Protein AF-A0A8J8FYR5-F1 (afdb_monomer_lite)

pLDDT: mean 81.02, std 18.12, range [36.72, 98.19]

Radius of gyration: 18.23 Å; chains: 1; bounding box: 45×45×52 Å

Sequence (157 aa):
MNSTEKTPVYTKPVLYLGAFLISLVGGILFLATEFGWWYEGYSWGYDFALYGEYTPWYGKIILVVLGLFYLFVAFVSLQKLYPFLKIDSELEENLEKGAFYATIAVVILTIMTAIIFGILASEGTDWGFGTTFYTGLLGGIITILLLIFARRLEAQS

Secondary structure (DSSP, 8-state):
--------TTHHHHHHHHHHHHHHHHHHHHHHHHHGGGSTT---S---SS-STT--THHHHHHHHHHHHHHHHHHHHHHHHS--S---HHHHHHHHHHHHHHHHHHHHHHHHHHHHHHHHHTT-SS----HHHHIIIIIHHHHHHHHHHHHHHHTT-

Structure (mmCIF, N/CA/C/O backbone):
data_AF-A0A8J8FYR5-F1
#
_entry.id   AF-A0A8J8FYR5-F1
#
loop_
_atom_site.group_PDB
_atom_site.id
_atom_site.type_symbol
_atom_site.label_atom_id
_atom_site.label_alt_id
_atom_site.label_comp_id
_atom_site.label_asym_id
_atom_site.label_entity_id
_atom_site.label_seq_id
_atom_site.pdbx_PDB_ins_code
_atom_site.Cartn_x
_atom_site.Cartn_y
_atom_site.Cartn_z
_atom_site.occupancy
_atom_site.B_iso_or_equiv
_atom_site.auth_seq_id
_atom_site.auth_comp_id
_atom_site.auth_asym_id
_atom_site.auth_atom_id
_atom_site.pdbx_PDB_model_num
ATOM 1 N N . MET A 1 1 ? -25.550 27.344 8.985 1.00 42.06 1 MET A N 1
ATOM 2 C CA . MET A 1 1 ? -26.038 26.003 8.601 1.00 42.06 1 MET A CA 1
ATOM 3 C C . MET A 1 1 ? -25.274 24.978 9.420 1.00 42.06 1 MET A C 1
ATOM 5 O O . MET A 1 1 ? -24.142 24.675 9.085 1.00 42.06 1 MET A O 1
ATOM 9 N N . ASN A 1 2 ? -25.856 24.514 10.528 1.00 44.78 2 ASN A N 1
ATOM 10 C CA . ASN A 1 2 ? -25.351 23.347 11.250 1.00 44.78 2 ASN A CA 1
ATOM 11 C C . ASN A 1 2 ? -25.945 22.110 10.575 1.00 44.78 2 ASN A C 1
ATOM 13 O O . ASN A 1 2 ? -27.004 21.640 10.981 1.00 44.78 2 ASN A O 1
ATOM 17 N N . SER A 1 3 ? -25.307 21.616 9.518 1.00 47.00 3 SER A N 1
ATOM 18 C CA . SER A 1 3 ? -25.543 20.242 9.081 1.00 47.00 3 SER A CA 1
ATOM 19 C C . SER A 1 3 ? -24.566 19.357 9.844 1.00 47.00 3 SER A C 1
ATOM 21 O O . SER A 1 3 ? -23.509 18.985 9.340 1.00 47.00 3 SER A O 1
ATOM 23 N N . THR A 1 4 ? -24.902 19.032 11.090 1.00 52.09 4 THR A N 1
ATOM 24 C CA . THR A 1 4 ? -24.384 17.827 11.742 1.00 52.09 4 THR A CA 1
ATOM 25 C C . THR A 1 4 ? -25.007 16.622 11.040 1.00 52.09 4 THR A C 1
ATOM 27 O O . THR A 1 4 ? -25.840 15.907 11.596 1.00 52.09 4 THR A O 1
ATOM 30 N N . GLU A 1 5 ? -24.645 16.423 9.772 1.00 60.34 5 GLU A N 1
ATOM 31 C CA . GLU A 1 5 ? -24.829 15.137 9.120 1.00 60.34 5 GLU A CA 1
ATOM 32 C C . GLU A 1 5 ? -23.980 14.153 9.916 1.00 60.34 5 GLU A C 1
ATOM 34 O O . GLU A 1 5 ? -22.751 14.187 9.890 1.00 60.34 5 GLU A O 1
ATOM 39 N N . LYS A 1 6 ? -24.651 13.342 10.736 1.00 70.38 6 LYS A N 1
ATOM 40 C CA . LYS A 1 6 ? -23.992 12.276 11.477 1.00 70.38 6 LYS A CA 1
ATOM 41 C C . LYS A 1 6 ? -23.408 11.324 10.446 1.00 70.38 6 LYS A C 1
ATOM 43 O O . LYS A 1 6 ? -24.164 10.677 9.722 1.00 70.38 6 LYS A O 1
ATOM 48 N N . THR A 1 7 ? -22.082 11.247 10.387 1.00 76.88 7 THR A N 1
ATOM 49 C CA . THR A 1 7 ? -21.389 10.296 9.524 1.00 76.88 7 THR A CA 1
ATOM 50 C C . THR A 1 7 ? -21.950 8.895 9.780 1.00 76.88 7 THR A C 1
ATOM 52 O O . THR A 1 7 ? -21.988 8.463 10.937 1.00 76.88 7 THR A O 1
ATOM 55 N N . PRO A 1 8 ? -22.421 8.175 8.747 1.00 81.50 8 PRO A N 1
ATOM 56 C CA . PRO A 1 8 ? -22.992 6.852 8.941 1.00 81.50 8 PRO A CA 1
ATOM 57 C C . PRO A 1 8 ? -21.988 5.892 9.585 1.00 81.50 8 PRO A C 1
ATOM 59 O O . PRO A 1 8 ? -20.807 5.901 9.231 1.00 81.50 8 PRO A O 1
ATOM 62 N N . VAL A 1 9 ? -22.466 5.012 10.472 1.00 81.69 9 VAL A N 1
ATOM 63 C CA . VAL A 1 9 ? -21.637 4.049 11.233 1.00 81.69 9 VAL A CA 1
ATOM 64 C C . VAL A 1 9 ? -20.786 3.154 10.318 1.00 81.69 9 VAL A C 1
ATOM 66 O O . VAL A 1 9 ? -19.678 2.764 10.675 1.00 81.69 9 VAL A O 1
ATOM 69 N N . TYR A 1 10 ? -21.266 2.867 9.106 1.00 85.31 10 TYR A N 1
ATOM 70 C CA . TYR A 1 10 ? -20.574 2.026 8.127 1.00 85.31 10 TYR A CA 1
ATOM 71 C C . TYR A 1 10 ? -19.467 2.746 7.339 1.00 85.31 10 TYR A C 1
ATOM 73 O O . TYR A 1 10 ? -18.700 2.085 6.643 1.00 85.31 10 TYR A O 1
ATOM 81 N N . THR A 1 11 ? -19.342 4.073 7.440 1.00 88.75 11 THR A N 1
ATOM 82 C CA . THR A 1 11 ? -18.391 4.851 6.623 1.00 88.75 11 THR A CA 1
ATOM 83 C C . THR A 1 11 ? -16.947 4.435 6.891 1.00 88.75 11 THR A C 1
ATOM 85 O O . THR A 1 11 ? -16.192 4.181 5.957 1.00 88.75 11 THR A O 1
ATOM 88 N N . LYS A 1 12 ? -16.572 4.290 8.168 1.00 88.31 12 LYS A N 1
ATOM 89 C CA . LYS A 1 12 ? -15.230 3.849 8.570 1.00 88.31 12 LYS A CA 1
ATOM 90 C C . LYS A 1 12 ? -14.911 2.436 8.039 1.00 88.31 12 LYS A C 1
ATOM 92 O O . LYS A 1 12 ? -13.895 2.296 7.358 1.00 88.31 12 LYS A O 1
ATOM 97 N N . PRO A 1 13 ? -15.760 1.410 8.261 1.00 91.31 13 PRO A N 1
ATOM 98 C CA . PRO A 1 13 ? -15.578 0.096 7.645 1.00 91.31 13 PRO A CA 1
ATOM 99 C C . PRO A 1 13 ? -15.429 0.135 6.119 1.00 91.31 13 PRO A C 1
ATOM 101 O O . PRO A 1 13 ? -14.562 -0.531 5.570 1.00 91.31 13 PRO A O 1
ATOM 104 N N . V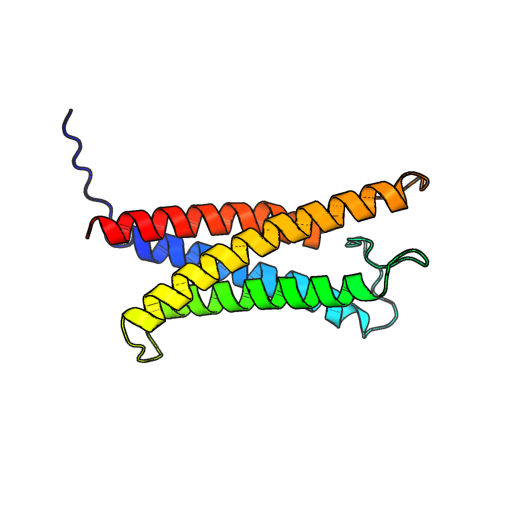AL A 1 14 ? -16.216 0.942 5.406 1.00 95.00 14 VAL A N 1
ATOM 105 C CA . VAL A 1 14 ? -16.113 1.017 3.937 1.00 95.00 14 VAL A CA 1
ATOM 106 C C . VAL A 1 14 ? -14.748 1.549 3.484 1.00 95.00 14 VAL A C 1
ATOM 108 O O . VAL A 1 14 ? -14.186 1.039 2.516 1.00 95.00 14 VAL A O 1
ATOM 111 N N . LEU A 1 15 ? -14.178 2.524 4.198 1.00 96.12 15 LEU A N 1
ATOM 112 C CA . LEU A 1 15 ? -12.861 3.079 3.870 1.00 96.12 15 LEU A CA 1
ATOM 113 C C . LEU A 1 15 ? -11.738 2.050 4.060 1.00 96.12 15 LEU A C 1
ATOM 115 O O . LEU A 1 15 ? -10.912 1.883 3.161 1.00 96.12 15 LEU A O 1
ATOM 119 N N . TYR A 1 16 ? -11.735 1.317 5.179 1.00 96.06 16 TYR A N 1
ATOM 120 C CA . TYR A 1 16 ? -10.761 0.240 5.392 1.00 96.06 16 TYR A CA 1
ATOM 121 C C . TYR A 1 16 ? -10.973 -0.933 4.432 1.00 96.06 16 TYR A C 1
ATOM 123 O O . TYR A 1 16 ? -9.995 -1.531 3.995 1.00 96.06 16 TYR A O 1
ATOM 131 N N . LEU A 1 17 ? -12.215 -1.241 4.045 1.00 97.31 17 LEU A N 1
ATOM 132 C CA . LEU A 1 17 ? -12.493 -2.259 3.029 1.00 97.31 17 LEU A CA 1
ATOM 133 C C . LEU A 1 17 ? -11.923 -1.852 1.669 1.00 97.31 17 LEU A C 1
ATOM 135 O O . LEU A 1 17 ? -11.291 -2.668 1.004 1.00 97.31 17 LEU A O 1
ATOM 139 N N . GLY A 1 18 ? -12.088 -0.589 1.272 1.00 96.75 18 GLY A N 1
ATOM 140 C CA . GLY A 1 18 ? -11.472 -0.066 0.055 1.00 96.75 18 GLY A CA 1
ATOM 141 C C . GLY A 1 18 ? -9.945 -0.143 0.107 1.00 96.75 18 GLY A C 1
ATOM 142 O O . GLY A 1 18 ? -9.328 -0.652 -0.829 1.00 96.75 18 GLY A O 1
ATOM 143 N N . ALA A 1 19 ? -9.340 0.295 1.217 1.00 97.38 19 ALA A N 1
ATOM 144 C CA . ALA A 1 19 ? -7.891 0.239 1.406 1.00 97.38 19 ALA A CA 1
ATOM 145 C C . ALA A 1 19 ? -7.379 -1.210 1.371 1.00 97.38 19 ALA A C 1
ATOM 147 O O . ALA A 1 19 ? -6.371 -1.487 0.720 1.00 97.38 19 ALA A O 1
ATO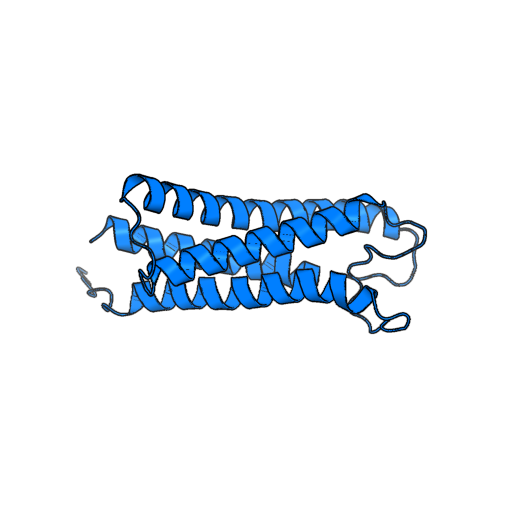M 148 N N . PHE A 1 20 ? -8.111 -2.141 1.992 1.00 98.12 20 PHE A N 1
ATOM 149 C CA . PHE A 1 20 ? -7.834 -3.573 1.944 1.00 98.12 20 PHE A CA 1
ATOM 150 C C . PHE A 1 20 ? -7.865 -4.110 0.513 1.00 98.12 20 PHE A C 1
ATOM 152 O O . PHE A 1 20 ? -6.888 -4.711 0.078 1.00 98.12 20 PHE A O 1
ATOM 159 N N . LEU A 1 21 ? -8.952 -3.881 -0.229 1.00 98.00 21 LEU A N 1
ATOM 160 C CA . LEU A 1 21 ? -9.127 -4.441 -1.571 1.00 98.00 21 LEU A CA 1
ATOM 161 C C . LEU A 1 21 ? -8.085 -3.905 -2.555 1.00 98.00 21 LEU A C 1
ATOM 163 O O . LEU A 1 21 ? -7.461 -4.691 -3.266 1.00 98.00 21 LEU A O 1
ATOM 167 N N . ILE A 1 22 ? -7.859 -2.588 -2.570 1.00 97.06 22 ILE A N 1
ATOM 168 C CA . ILE A 1 22 ? -6.857 -1.969 -3.450 1.00 97.06 22 ILE A CA 1
ATOM 169 C C . ILE A 1 22 ? -5.466 -2.483 -3.100 1.00 97.06 22 ILE A C 1
ATOM 171 O O . ILE A 1 22 ? -4.701 -2.826 -3.998 1.00 97.06 22 ILE A O 1
ATOM 175 N N . SER A 1 23 ? -5.146 -2.578 -1.810 1.00 97.50 23 SER A N 1
ATOM 176 C CA . SER A 1 23 ? -3.822 -3.023 -1.382 1.00 97.50 23 SER A CA 1
ATOM 177 C C . SER A 1 23 ? -3.603 -4.512 -1.612 1.00 97.50 23 SER A C 1
ATOM 179 O O . SER A 1 23 ? -2.517 -4.915 -2.005 1.00 97.50 23 SER A O 1
ATOM 181 N N . LEU A 1 24 ? -4.631 -5.341 -1.447 1.00 97.44 24 LEU A N 1
ATOM 182 C CA . LEU A 1 24 ? -4.550 -6.767 -1.741 1.00 97.44 24 LEU A CA 1
ATOM 183 C C . LEU A 1 24 ? -4.337 -7.002 -3.238 1.00 97.44 24 LEU A C 1
ATOM 185 O O . LEU A 1 24 ? -3.409 -7.712 -3.621 1.00 97.44 24 LEU A O 1
ATOM 189 N N . VAL A 1 25 ? -5.160 -6.371 -4.082 1.00 94.75 25 VAL A N 1
ATOM 190 C CA . VAL A 1 25 ? -5.006 -6.442 -5.541 1.00 94.75 25 VAL A CA 1
ATOM 191 C C . VAL A 1 25 ? -3.648 -5.883 -5.947 1.00 94.75 25 VAL A C 1
ATOM 193 O O . VAL A 1 25 ? -2.961 -6.497 -6.754 1.00 94.75 25 VAL A O 1
ATOM 196 N N . GLY A 1 26 ? -3.219 -4.771 -5.351 1.00 92.19 26 GLY A N 1
ATOM 197 C CA . GLY A 1 26 ? -1.917 -4.183 -5.622 1.00 92.19 26 GLY A CA 1
ATOM 198 C C . GLY A 1 26 ? -0.767 -5.123 -5.281 1.00 92.19 26 GLY A C 1
ATOM 199 O O . GLY A 1 26 ? 0.078 -5.384 -6.131 1.00 92.19 26 GLY A O 1
ATOM 200 N N . GLY A 1 27 ? -0.778 -5.706 -4.084 1.00 92.25 27 GLY A N 1
ATOM 201 C CA . GLY A 1 27 ? 0.227 -6.673 -3.645 1.00 92.25 27 GLY A CA 1
ATOM 202 C C . GLY A 1 27 ? 0.282 -7.898 -4.552 1.00 92.25 27 GLY A C 1
ATOM 203 O O . GLY A 1 27 ? 1.366 -8.306 -4.966 1.00 92.25 27 GLY A O 1
ATOM 204 N N . ILE A 1 28 ? -0.882 -8.432 -4.935 1.00 90.75 28 ILE A N 1
ATOM 205 C CA . ILE A 1 28 ? -0.974 -9.538 -5.892 1.00 90.75 28 ILE A CA 1
ATOM 206 C C . ILE A 1 28 ? -0.426 -9.124 -7.255 1.00 90.75 28 ILE A C 1
ATOM 208 O O . ILE A 1 28 ? 0.334 -9.889 -7.825 1.00 90.75 28 ILE A O 1
ATOM 212 N N . LEU A 1 29 ? -0.757 -7.945 -7.783 1.00 87.19 29 LEU A N 1
ATOM 213 C CA . LEU A 1 29 ? -0.257 -7.499 -9.086 1.00 87.19 29 LEU A CA 1
ATOM 214 C C . LEU A 1 29 ? 1.266 -7.332 -9.079 1.00 87.19 29 LEU A C 1
ATOM 216 O O . LEU A 1 29 ? 1.921 -7.809 -10.001 1.00 87.19 29 LEU A O 1
ATOM 220 N N . PHE A 1 30 ? 1.841 -6.730 -8.035 1.00 84.69 30 PHE A N 1
ATOM 221 C CA . PHE A 1 30 ? 3.297 -6.605 -7.899 1.00 84.69 30 PHE A CA 1
ATOM 222 C C . PHE A 1 30 ? 3.982 -7.974 -7.807 1.00 84.69 30 PHE A C 1
ATOM 224 O O . PHE A 1 30 ? 4.950 -8.216 -8.520 1.00 84.69 30 PHE A O 1
ATOM 231 N N . LEU A 1 31 ? 3.457 -8.898 -6.997 1.00 83.44 31 LEU A N 1
ATOM 232 C CA . LEU A 1 31 ? 4.053 -10.227 -6.837 1.00 83.44 31 LEU A CA 1
ATOM 233 C C . LEU A 1 31 ? 3.791 -11.150 -8.031 1.00 83.44 31 LEU A C 1
ATOM 235 O O . LEU A 1 31 ? 4.677 -11.892 -8.427 1.00 83.44 31 LEU A O 1
ATOM 239 N N . ALA A 1 32 ? 2.608 -11.118 -8.640 1.00 78.38 32 ALA A N 1
ATOM 240 C CA . ALA A 1 32 ? 2.290 -11.910 -9.827 1.00 78.38 32 ALA A CA 1
ATOM 241 C C . ALA A 1 32 ? 3.105 -11.449 -11.036 1.00 78.38 32 ALA A C 1
ATOM 243 O O . ALA A 1 32 ? 3.495 -12.280 -11.850 1.00 78.38 32 ALA A O 1
ATOM 244 N N . THR A 1 33 ? 3.425 -10.156 -11.116 1.00 69.25 33 THR A N 1
ATOM 245 C CA . THR A 1 33 ? 4.389 -9.650 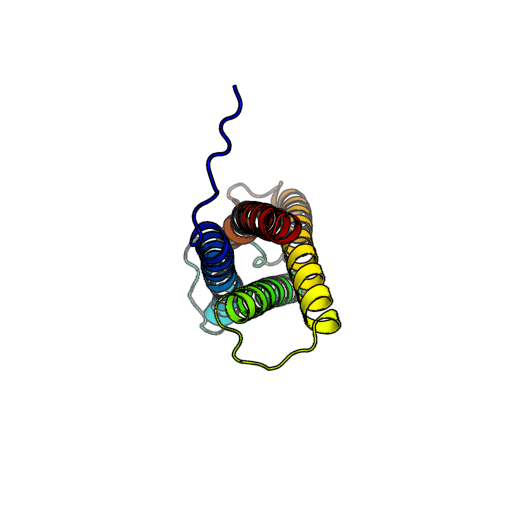-12.099 1.00 69.25 33 THR A CA 1
ATOM 246 C C . THR A 1 33 ? 5.806 -10.153 -11.809 1.00 69.25 33 THR A C 1
ATOM 248 O O . THR A 1 33 ? 6.587 -10.230 -12.733 1.00 69.25 33 THR A O 1
ATOM 251 N N . GLU A 1 34 ? 6.151 -10.579 -10.591 1.00 62.50 34 GLU A N 1
ATOM 252 C CA . GLU A 1 34 ? 7.450 -11.216 -10.294 1.00 62.50 34 GLU A CA 1
ATOM 253 C C . GLU A 1 34 ? 7.426 -12.749 -10.447 1.00 62.50 34 GLU A C 1
ATOM 255 O O . GLU A 1 34 ? 8.407 -13.353 -10.872 1.00 62.50 34 GLU A O 1
ATOM 260 N N . PHE A 1 35 ? 6.313 -13.412 -10.119 1.00 58.78 35 PHE A N 1
ATOM 261 C CA . PHE A 1 35 ? 6.191 -14.877 -10.174 1.00 58.78 35 PHE A CA 1
ATOM 262 C C . PHE A 1 35 ? 5.716 -15.403 -11.532 1.00 58.78 35 PHE A C 1
ATOM 264 O O . PHE A 1 35 ? 6.093 -16.508 -11.919 1.00 58.78 35 PHE A O 1
ATOM 271 N N . GLY A 1 36 ? 4.944 -14.620 -12.292 1.00 53.47 36 GLY A N 1
ATOM 272 C CA . GLY A 1 36 ? 4.589 -14.927 -13.683 1.00 53.47 36 GLY A CA 1
ATOM 273 C C . GLY A 1 36 ? 5.816 -15.037 -14.596 1.00 53.47 36 GLY A C 1
ATOM 274 O O . GLY A 1 36 ? 5.751 -15.673 -15.641 1.00 53.47 36 GLY A O 1
ATOM 275 N N . TRP A 1 37 ? 6.950 -14.498 -14.142 1.00 46.84 37 TRP A N 1
ATOM 276 C CA . TRP A 1 37 ? 8.263 -14.562 -14.777 1.00 46.84 37 TRP A CA 1
ATOM 277 C C . TRP A 1 37 ? 9.043 -15.861 -14.545 1.00 46.84 37 TRP A C 1
ATOM 279 O O . TRP A 1 37 ? 10.009 -16.110 -15.261 1.00 46.84 37 TRP A O 1
ATOM 289 N N . TRP A 1 38 ? 8.667 -16.707 -13.575 1.00 45.91 38 TRP A N 1
ATOM 290 C CA . TRP A 1 38 ? 9.262 -18.052 -13.439 1.00 45.91 38 TRP A CA 1
ATOM 291 C C . TRP A 1 38 ? 8.756 -19.026 -14.514 1.00 45.91 38 TRP A C 1
ATOM 293 O O . TRP A 1 38 ? 9.298 -20.120 -14.659 1.00 45.91 38 TRP A O 1
ATOM 303 N N . TYR A 1 39 ? 7.739 -18.624 -15.280 1.00 43.34 39 TYR A N 1
ATOM 304 C CA . TYR A 1 39 ? 7.322 -19.291 -16.504 1.00 43.34 39 TYR A CA 1
ATOM 305 C C . TYR A 1 39 ? 7.963 -18.582 -17.702 1.00 43.34 39 TYR A C 1
ATOM 307 O O . TYR A 1 39 ? 7.535 -17.502 -18.110 1.00 43.34 39 TYR A O 1
ATOM 315 N N . GLU A 1 40 ? 9.003 -19.194 -18.270 1.00 45.25 40 GLU A N 1
ATOM 316 C CA . GLU A 1 40 ? 9.615 -18.737 -19.520 1.00 45.25 40 GLU A CA 1
ATOM 317 C C . GLU A 1 40 ? 8.537 -18.628 -20.618 1.00 45.25 40 GLU A C 1
ATOM 319 O O . GLU A 1 40 ? 7.941 -19.628 -21.015 1.00 45.25 40 GLU A O 1
ATOM 324 N N . GLY A 1 41 ? 8.252 -17.407 -21.089 1.00 45.22 41 GLY A N 1
ATOM 325 C CA . GLY A 1 41 ? 7.363 -17.163 -22.236 1.00 45.22 41 GLY A CA 1
ATOM 326 C C . GLY A 1 41 ? 6.167 -16.231 -22.009 1.00 45.22 41 GLY A C 1
ATOM 327 O O . GLY A 1 41 ? 5.447 -15.948 -22.966 1.00 45.22 41 GLY A O 1
ATOM 328 N N . TYR A 1 42 ? 5.936 -15.714 -20.797 1.00 43.25 42 TYR A N 1
ATOM 329 C CA . TYR A 1 42 ? 4.820 -14.791 -20.540 1.00 43.25 42 TYR A CA 1
ATOM 330 C C . TYR A 1 42 ? 5.207 -13.317 -20.788 1.00 43.25 42 TYR A C 1
ATOM 332 O O . TYR A 1 42 ? 5.345 -12.530 -19.859 1.00 43.25 42 TYR A O 1
ATOM 340 N N . SER A 1 43 ? 5.382 -12.928 -22.056 1.00 42.97 43 SER A N 1
ATOM 341 C CA . SER A 1 43 ? 5.723 -11.551 -22.477 1.00 42.97 43 SER A CA 1
ATOM 342 C C . SER A 1 43 ? 4.508 -10.757 -22.987 1.00 42.97 43 SER A C 1
ATOM 344 O O . SER A 1 43 ? 4.547 -10.133 -24.050 1.00 42.97 43 SER A O 1
ATOM 346 N N . TRP A 1 44 ? 3.375 -10.818 -22.286 1.00 37.25 44 TRP A N 1
ATOM 347 C CA . TRP A 1 44 ? 2.220 -9.991 -22.645 1.00 37.25 44 TRP A CA 1
ATOM 348 C C . TRP A 1 44 ? 2.370 -8.620 -22.004 1.00 37.25 44 TRP A C 1
ATOM 350 O O . TRP A 1 44 ? 2.119 -8.529 -20.815 1.00 37.25 44 TRP A O 1
ATOM 360 N N . GLY A 1 45 ? 2.762 -7.597 -22.777 1.00 36.72 45 GLY A N 1
ATOM 361 C CA . GLY A 1 45 ? 2.316 -6.185 -22.721 1.00 36.72 45 GLY A CA 1
ATOM 362 C C . GLY A 1 45 ? 2.165 -5.451 -21.376 1.00 36.72 45 GLY A C 1
ATOM 363 O O . GLY A 1 45 ? 1.609 -4.356 -21.347 1.00 36.72 45 GLY A O 1
ATOM 364 N N . TYR A 1 46 ? 2.631 -6.025 -20.273 1.00 39.91 46 TYR A N 1
ATOM 365 C CA . TYR A 1 46 ? 2.531 -5.526 -18.905 1.00 39.91 46 TYR A CA 1
ATOM 366 C C . TYR A 1 46 ? 3.891 -5.037 -18.402 1.00 39.91 46 TYR A C 1
ATOM 368 O O . TYR A 1 46 ? 4.093 -4.905 -17.195 1.00 39.91 46 TYR A O 1
ATOM 376 N N . ASP A 1 47 ? 4.803 -4.745 -19.333 1.00 45.75 47 ASP A N 1
ATOM 377 C CA . ASP A 1 47 ? 6.157 -4.289 -19.062 1.00 45.75 47 ASP A CA 1
ATOM 378 C C . ASP A 1 47 ? 6.123 -2.889 -18.453 1.00 45.75 47 ASP A C 1
ATOM 380 O O . ASP A 1 47 ? 6.255 -1.847 -19.088 1.00 45.75 47 ASP A O 1
ATOM 384 N N . PHE A 1 48 ? 6.005 -2.869 -17.135 1.00 44.56 48 PHE A N 1
ATOM 385 C CA . PHE A 1 48 ? 6.946 -2.079 -16.376 1.00 44.56 48 PHE A CA 1
ATOM 386 C C . PHE A 1 48 ? 8.307 -2.662 -16.736 1.00 44.56 48 PHE A C 1
ATOM 388 O O . PHE A 1 48 ? 8.601 -3.783 -16.325 1.00 44.56 48 PHE A O 1
ATOM 395 N N . ALA A 1 49 ? 9.082 -1.985 -17.583 1.00 44.81 49 ALA A N 1
ATOM 396 C CA . ALA A 1 49 ? 10.371 -2.496 -18.038 1.00 44.81 49 ALA A CA 1
ATOM 397 C C . ALA A 1 49 ? 11.412 -2.394 -16.909 1.00 44.81 49 ALA A C 1
ATOM 399 O O . ALA A 1 49 ? 12.377 -1.634 -16.915 1.00 44.81 49 ALA A O 1
ATOM 400 N N . LEU A 1 50 ? 11.183 -3.238 -15.907 1.00 45.94 50 LEU A N 1
ATOM 401 C CA . LEU A 1 50 ? 12.210 -3.894 -15.135 1.00 45.94 50 LEU A CA 1
ATOM 402 C C . LEU A 1 50 ? 12.619 -5.230 -15.787 1.00 45.94 50 LEU A C 1
ATOM 404 O O . LEU A 1 50 ? 13.198 -6.107 -15.141 1.00 45.94 50 LEU A O 1
ATOM 408 N N . TYR A 1 51 ? 12.353 -5.360 -17.085 1.00 44.31 51 TYR A N 1
ATOM 409 C CA . TYR A 1 51 ? 13.024 -6.324 -17.922 1.00 44.31 51 TYR A CA 1
ATOM 410 C C . TYR A 1 51 ? 13.389 -5.744 -19.282 1.00 44.31 51 TYR A C 1
ATOM 412 O O . TYR A 1 51 ? 12.603 -5.085 -19.955 1.00 44.31 51 TYR A O 1
ATOM 420 N N . GLY A 1 52 ? 14.634 -6.015 -19.631 1.00 45.66 52 GLY A N 1
ATOM 421 C CA . GLY A 1 52 ? 15.391 -5.547 -20.774 1.00 45.66 52 GLY A CA 1
ATOM 422 C C . GLY A 1 52 ? 16.859 -5.764 -20.413 1.00 45.66 52 GLY A C 1
ATOM 423 O O . GLY A 1 52 ? 17.199 -5.811 -19.228 1.00 45.66 52 GLY A O 1
ATOM 424 N N . GLU A 1 53 ? 17.753 -5.886 -21.391 1.00 47.59 53 GLU A N 1
ATOM 425 C CA . GLU A 1 53 ? 19.206 -5.981 -21.135 1.00 47.59 53 GLU A CA 1
ATOM 426 C C . GLU A 1 53 ? 19.736 -4.810 -20.277 1.00 47.59 53 GLU A C 1
ATOM 428 O O . GLU A 1 53 ? 20.795 -4.891 -19.660 1.00 47.59 53 GLU A O 1
ATOM 433 N N . TYR A 1 54 ? 18.946 -3.737 -20.196 1.00 49.78 54 TYR A N 1
ATOM 434 C CA . TYR A 1 54 ? 19.213 -2.503 -19.476 1.00 49.78 54 TYR A CA 1
ATOM 435 C C . TYR A 1 54 ? 18.576 -2.428 -18.084 1.00 49.78 54 TYR A C 1
ATOM 437 O O . TYR A 1 54 ? 18.772 -1.425 -17.395 1.00 49.78 54 TYR A O 1
ATOM 445 N N . THR A 1 55 ? 17.821 -3.441 -17.635 1.00 53.41 55 THR A N 1
ATOM 446 C CA . THR A 1 55 ? 17.248 -3.393 -16.289 1.00 53.41 55 THR A CA 1
ATOM 447 C C . THR A 1 55 ? 18.282 -3.772 -15.229 1.00 53.41 55 THR A C 1
ATOM 449 O O . THR A 1 55 ? 18.793 -4.894 -15.222 1.00 53.41 55 THR A O 1
ATOM 452 N N . PRO A 1 56 ? 18.522 -2.901 -14.239 1.00 58.09 56 PRO A N 1
ATOM 453 C CA . PRO A 1 56 ? 19.366 -3.243 -13.110 1.00 58.09 56 PRO A CA 1
ATOM 454 C C . PRO A 1 56 ? 18.780 -4.379 -12.257 1.00 58.09 56 PRO A C 1
ATOM 456 O O . PRO A 1 56 ? 17.590 -4.393 -11.944 1.00 58.09 56 PRO A O 1
ATOM 459 N N . TRP A 1 57 ? 19.636 -5.287 -11.781 1.00 64.06 57 TRP A N 1
ATOM 460 C CA . TRP A 1 57 ? 19.261 -6.433 -10.933 1.00 64.06 57 TRP A CA 1
ATOM 461 C C . TRP A 1 57 ? 18.424 -6.060 -9.692 1.00 64.06 57 TRP A C 1
ATOM 463 O O . TRP A 1 57 ? 17.639 -6.872 -9.206 1.00 64.06 57 TRP A O 1
ATOM 473 N N . TYR A 1 58 ? 18.565 -4.828 -9.193 1.00 65.88 58 TYR A N 1
ATOM 474 C CA . TYR A 1 58 ? 17.829 -4.321 -8.035 1.00 65.88 58 TYR A CA 1
ATOM 475 C C . TYR A 1 58 ? 16.358 -3.986 -8.327 1.00 65.88 58 TYR A C 1
ATOM 477 O O . TYR A 1 58 ? 15.572 -3.872 -7.388 1.00 65.88 58 TYR A O 1
ATOM 485 N N . GLY A 1 59 ? 15.954 -3.863 -9.595 1.00 68.38 59 GLY A N 1
ATOM 486 C CA . GLY A 1 59 ? 14.567 -3.589 -9.977 1.00 68.38 59 GLY A CA 1
ATOM 487 C C . GLY A 1 59 ? 13.581 -4.640 -9.469 1.00 68.38 59 GLY A C 1
ATOM 488 O O . GLY A 1 59 ? 12.554 -4.306 -8.885 1.00 68.38 59 GLY A O 1
ATOM 489 N N . LYS A 1 60 ? 13.954 -5.916 -9.595 1.00 71.62 60 LYS A N 1
ATOM 490 C CA . LYS A 1 60 ? 13.158 -7.067 -9.134 1.00 71.62 60 LYS A CA 1
ATOM 491 C C . LYS A 1 60 ? 12.929 -7.035 -7.622 1.00 71.62 60 LYS A C 1
ATOM 493 O O . LYS A 1 60 ? 11.825 -7.224 -7.124 1.00 71.62 60 LYS A O 1
ATOM 498 N N . ILE A 1 61 ? 13.979 -6.695 -6.872 1.00 78.88 61 ILE A N 1
ATOM 499 C CA . ILE A 1 61 ? 13.905 -6.559 -5.411 1.00 78.88 61 ILE A CA 1
ATOM 500 C C . ILE A 1 61 ? 12.922 -5.448 -5.032 1.00 78.88 61 ILE A C 1
ATOM 502 O O . ILE A 1 61 ? 12.124 -5.628 -4.114 1.00 78.88 61 ILE A O 1
ATOM 506 N N . ILE A 1 62 ? 12.941 -4.323 -5.753 1.00 80.31 62 ILE A N 1
ATOM 507 C CA . ILE A 1 62 ? 12.013 -3.215 -5.511 1.00 80.31 62 ILE A CA 1
ATOM 508 C C . ILE A 1 62 ? 10.564 -3.669 -5.726 1.00 80.31 62 ILE A C 1
ATOM 510 O O . ILE A 1 62 ? 9.728 -3.387 -4.871 1.00 80.31 62 ILE A O 1
ATOM 514 N N . LEU A 1 63 ? 10.253 -4.411 -6.795 1.00 79.38 63 LEU A N 1
ATOM 515 C CA . LEU A 1 63 ? 8.889 -4.898 -7.047 1.00 79.38 63 LEU A CA 1
ATOM 516 C C . LEU A 1 63 ? 8.383 -5.839 -5.946 1.00 79.38 63 LEU A C 1
ATOM 518 O O . LEU A 1 63 ? 7.253 -5.675 -5.478 1.00 79.38 63 LEU A O 1
ATOM 522 N N . VAL A 1 64 ? 9.229 -6.750 -5.456 1.00 84.75 64 VAL A N 1
ATOM 523 C CA . VAL A 1 64 ? 8.888 -7.604 -4.305 1.00 84.75 64 VAL A CA 1
ATOM 524 C C . VAL A 1 64 ? 8.620 -6.761 -3.056 1.00 84.75 64 VAL A C 1
ATOM 526 O O . VAL A 1 64 ? 7.614 -6.970 -2.378 1.00 84.75 64 VAL A O 1
ATOM 529 N N . VAL A 1 65 ? 9.477 -5.778 -2.762 1.00 89.19 65 VAL A N 1
ATOM 530 C CA . VAL A 1 65 ? 9.304 -4.880 -1.607 1.00 89.19 65 VAL A CA 1
ATOM 531 C C . VAL A 1 65 ? 7.994 -4.091 -1.706 1.00 89.19 65 VAL A C 1
ATOM 533 O O . VAL A 1 65 ? 7.257 -4.010 -0.723 1.00 89.19 65 VAL A O 1
ATOM 536 N N . LEU A 1 66 ? 7.656 -3.569 -2.888 1.00 90.62 66 LEU A N 1
ATOM 537 C CA . LEU A 1 66 ? 6.391 -2.869 -3.137 1.00 90.62 66 LEU A CA 1
ATOM 538 C C . LEU A 1 66 ? 5.179 -3.785 -2.929 1.00 90.62 66 LEU A C 1
ATOM 540 O O . LEU A 1 66 ? 4.203 -3.383 -2.291 1.00 90.62 66 LEU A O 1
ATOM 544 N N . GLY A 1 67 ? 5.261 -5.030 -3.403 1.00 91.69 67 GLY A N 1
ATOM 545 C CA . GLY A 1 67 ? 4.238 -6.044 -3.163 1.00 91.69 67 GLY A CA 1
ATOM 546 C C . GLY A 1 67 ? 4.044 -6.334 -1.673 1.00 91.69 67 GLY A C 1
ATOM 547 O O . GLY A 1 67 ? 2.912 -6.352 -1.189 1.00 91.69 67 GLY A O 1
ATOM 548 N N . LEU A 1 68 ? 5.138 -6.481 -0.921 1.00 94.81 68 LEU A N 1
ATOM 549 C CA . LEU A 1 68 ? 5.095 -6.705 0.527 1.00 94.81 68 LEU A CA 1
ATOM 550 C C . LEU A 1 68 ? 4.515 -5.512 1.290 1.00 94.81 68 LEU A C 1
ATOM 552 O O . LEU A 1 68 ? 3.733 -5.717 2.218 1.00 94.81 68 LEU A O 1
ATOM 556 N N . PHE A 1 69 ? 4.836 -4.277 0.896 1.00 97.12 69 PHE A N 1
ATOM 557 C CA . PHE A 1 69 ? 4.217 -3.085 1.481 1.00 97.12 69 PHE A CA 1
ATOM 558 C C . PHE A 1 69 ? 2.707 -3.086 1.276 1.00 97.12 69 PHE A C 1
ATOM 560 O O . PHE A 1 69 ? 1.961 -2.859 2.225 1.00 97.12 69 PHE A O 1
ATOM 567 N N . TYR A 1 70 ? 2.243 -3.424 0.078 1.00 97.00 70 TYR A N 1
ATOM 568 C CA . TYR A 1 70 ? 0.817 -3.542 -0.188 1.00 97.00 70 TYR A CA 1
ATOM 569 C C . TYR A 1 70 ? 0.139 -4.657 0.615 1.00 97.00 70 TYR A C 1
ATOM 571 O O . TYR A 1 70 ? -0.923 -4.433 1.198 1.00 97.00 70 TYR A O 1
ATOM 579 N N . LEU A 1 71 ? 0.756 -5.836 0.718 1.00 97.44 71 LEU A N 1
ATOM 580 C CA . LEU A 1 71 ? 0.223 -6.918 1.551 1.00 97.44 71 LEU A CA 1
ATOM 581 C C . LEU A 1 71 ? 0.181 -6.540 3.035 1.00 97.44 71 LEU A C 1
ATOM 583 O O . LEU A 1 71 ? -0.780 -6.876 3.724 1.00 97.44 71 LEU A O 1
ATOM 587 N N . PHE A 1 72 ? 1.178 -5.802 3.520 1.00 98.19 72 PHE A N 1
ATOM 588 C CA . PHE A 1 72 ? 1.179 -5.267 4.875 1.00 98.19 72 PHE A CA 1
ATOM 589 C C . PHE A 1 72 ? 0.023 -4.280 5.097 1.00 98.19 72 PHE A C 1
ATOM 591 O O . PHE A 1 72 ? -0.701 -4.394 6.085 1.00 98.19 72 PHE A O 1
ATOM 598 N N . VAL A 1 73 ? -0.223 -3.363 4.157 1.00 98.06 73 VAL A N 1
ATOM 599 C CA . VAL A 1 73 ? -1.360 -2.428 4.239 1.00 98.06 73 VAL A CA 1
ATOM 600 C C . VAL A 1 73 ? -2.697 -3.167 4.200 1.00 98.06 73 VAL A C 1
ATOM 602 O O . VAL A 1 73 ? -3.608 -2.833 4.963 1.00 98.06 73 VAL A O 1
ATOM 605 N N . ALA A 1 74 ? -2.815 -4.195 3.357 1.00 98.00 74 ALA A N 1
ATOM 606 C CA . ALA A 1 74 ? -3.991 -5.056 3.314 1.00 98.00 74 ALA A CA 1
ATOM 607 C C . ALA A 1 74 ? -4.201 -5.764 4.661 1.00 98.00 74 ALA A C 1
ATOM 609 O O . ALA A 1 74 ? -5.299 -5.719 5.212 1.00 98.00 74 ALA A O 1
ATOM 610 N N . PHE A 1 75 ? -3.148 -6.342 5.238 1.00 97.75 75 PHE A N 1
ATOM 611 C CA . PHE A 1 75 ? -3.201 -6.975 6.554 1.00 97.75 75 PHE A CA 1
ATOM 612 C C . PHE A 1 75 ? -3.687 -6.010 7.644 1.00 97.75 75 PHE A C 1
ATOM 614 O O . PHE A 1 75 ? -4.641 -6.330 8.352 1.00 97.75 75 PHE A O 1
ATOM 621 N N . VAL A 1 76 ? -3.095 -4.815 7.745 1.00 97.06 76 VAL A N 1
ATOM 622 C CA . VAL A 1 76 ? -3.490 -3.815 8.754 1.00 97.06 76 VAL A CA 1
ATOM 623 C C . VAL A 1 76 ? -4.938 -3.361 8.544 1.00 97.06 76 VAL A C 1
ATOM 625 O O . VAL A 1 76 ? -5.707 -3.273 9.500 1.00 97.06 76 VAL A O 1
ATOM 628 N N . SER A 1 77 ? -5.347 -3.141 7.293 1.00 96.94 77 SER A N 1
ATOM 629 C CA . SER A 1 77 ? -6.726 -2.754 6.964 1.00 96.94 77 SER A CA 1
ATOM 630 C C . SER A 1 77 ? -7.733 -3.857 7.312 1.00 96.94 77 SER A C 1
ATOM 632 O O . SER A 1 77 ? -8.810 -3.566 7.829 1.00 96.94 77 SER A O 1
ATOM 634 N N . LEU A 1 78 ? -7.384 -5.127 7.085 1.00 96.94 78 LEU A N 1
ATOM 635 C CA . LEU A 1 78 ? -8.222 -6.268 7.460 1.00 96.94 78 LEU A CA 1
ATOM 636 C C . LEU A 1 78 ? -8.323 -6.421 8.979 1.00 96.94 78 LEU A C 1
ATOM 638 O O . LEU A 1 78 ? -9.421 -6.614 9.492 1.00 96.94 78 LEU A O 1
ATOM 642 N N . GLN A 1 79 ? -7.205 -6.287 9.694 1.00 95.38 79 GLN A N 1
ATOM 643 C CA . GLN A 1 79 ? -7.170 -6.322 11.156 1.00 95.38 79 GLN A CA 1
ATOM 644 C C . GLN A 1 79 ? -8.040 -5.209 11.770 1.00 95.38 79 GLN A C 1
ATOM 646 O O . GLN A 1 79 ? -8.679 -5.429 12.795 1.00 95.38 79 GLN A O 1
ATOM 651 N N . LYS A 1 80 ? -8.136 -4.040 11.119 1.00 92.69 80 LYS A N 1
ATOM 652 C CA . LYS A 1 80 ? -9.049 -2.952 11.513 1.00 92.69 80 LYS A CA 1
ATOM 653 C C . LYS A 1 80 ? -10.525 -3.256 11.283 1.00 92.69 80 LYS A C 1
ATOM 655 O O . LYS A 1 80 ? -11.369 -2.845 12.077 1.00 92.69 80 LYS A O 1
ATOM 660 N N . LEU A 1 81 ? -10.848 -3.940 10.189 1.00 93.00 81 LEU A N 1
ATOM 661 C CA . LEU A 1 81 ? -12.221 -4.353 9.880 1.00 93.00 81 LEU A CA 1
ATOM 662 C C . LEU A 1 81 ? -12.694 -5.483 10.782 1.00 93.00 81 LEU A C 1
ATOM 664 O O . LEU A 1 81 ? -13.851 -5.521 11.197 1.00 93.00 81 LEU A O 1
ATOM 668 N N . TYR A 1 82 ? -11.793 -6.420 11.035 1.00 92.12 82 TYR A N 1
ATOM 669 C CA . TYR A 1 82 ? -12.058 -7.641 11.755 1.00 92.12 82 TYR A CA 1
ATOM 670 C C . TYR A 1 82 ? -10.881 -7.892 12.698 1.00 92.12 82 TYR A C 1
ATOM 672 O O . TYR A 1 82 ? -9.884 -8.461 12.265 1.00 92.12 82 TYR A O 1
ATOM 680 N N . PRO A 1 83 ? -10.957 -7.456 13.967 1.00 89.94 83 PRO A N 1
ATOM 681 C CA . PRO A 1 83 ? -9.871 -7.624 14.933 1.00 89.94 83 PRO A CA 1
ATOM 682 C C . PRO A 1 83 ? -9.679 -9.101 15.312 1.00 89.94 83 PRO A C 1
ATOM 684 O O . PRO A 1 83 ? -10.160 -9.568 16.346 1.00 89.94 83 PRO A O 1
ATOM 687 N N . PHE A 1 84 ? -9.016 -9.870 14.446 1.00 91.75 84 PHE A N 1
ATOM 688 C CA . PHE A 1 84 ? -8.802 -11.307 14.635 1.00 91.75 84 PHE A CA 1
ATOM 689 C C . PHE A 1 84 ? -7.589 -11.594 15.523 1.00 91.75 84 PHE A C 1
ATOM 691 O O . PHE A 1 84 ? -7.570 -12.604 16.228 1.00 91.75 84 PHE A O 1
ATOM 698 N N . LEU A 1 85 ? -6.599 -10.697 15.541 1.00 91.56 85 LEU A N 1
ATOM 699 C CA . LEU A 1 85 ? -5.519 -10.711 16.526 1.00 91.56 85 LEU A CA 1
ATOM 700 C C . LEU A 1 85 ? -5.852 -9.788 17.697 1.00 91.56 85 LEU A C 1
ATOM 702 O O . LEU A 1 85 ? -6.321 -8.668 17.504 1.00 91.56 85 LEU A O 1
ATOM 706 N N . LYS A 1 86 ? -5.560 -10.240 18.918 1.00 90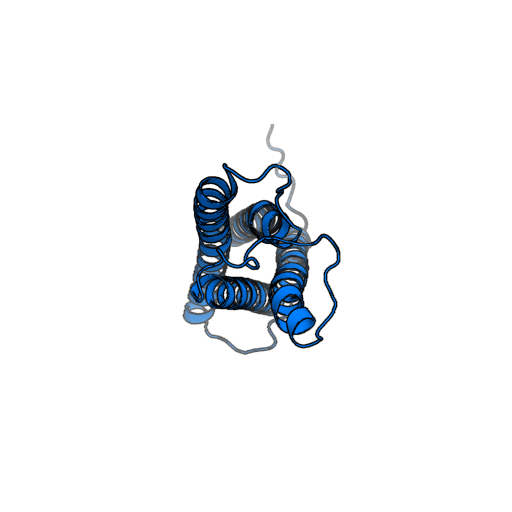.88 86 LYS A N 1
ATOM 707 C CA . LYS A 1 86 ? -5.553 -9.360 20.089 1.00 90.88 86 LYS A CA 1
ATOM 708 C C . LYS A 1 86 ? -4.225 -8.620 20.111 1.00 90.88 86 LYS A C 1
ATOM 710 O O . LYS A 1 86 ? -3.188 -9.229 20.358 1.00 90.88 86 LYS A O 1
ATOM 715 N N . ILE A 1 87 ? -4.286 -7.333 19.820 1.00 92.56 87 ILE A N 1
ATOM 716 C CA . ILE A 1 87 ? -3.147 -6.425 19.773 1.00 92.56 87 ILE A CA 1
ATOM 717 C C . ILE A 1 87 ? -3.446 -5.316 20.783 1.00 92.56 87 ILE A C 1
ATOM 719 O O . ILE A 1 87 ? -4.605 -4.927 20.940 1.00 92.56 87 ILE A O 1
ATOM 723 N N . ASP A 1 88 ? -2.440 -4.869 21.527 1.00 92.69 88 ASP A N 1
ATOM 724 C CA . ASP A 1 88 ? -2.594 -3.693 22.379 1.00 92.69 88 ASP A CA 1
ATOM 725 C C . ASP A 1 88 ? -2.756 -2.414 21.535 1.00 92.69 88 ASP A C 1
ATOM 727 O O . ASP A 1 88 ? -2.424 -2.370 20.348 1.00 92.69 88 ASP A O 1
ATOM 731 N N . SER A 1 89 ? -3.293 -1.361 22.150 1.00 88.88 89 SER A N 1
ATOM 732 C CA . SER A 1 89 ? -3.618 -0.116 21.448 1.00 88.88 89 SER A CA 1
ATOM 733 C C . SER A 1 89 ? -2.389 0.613 20.897 1.00 88.88 89 SER A C 1
ATOM 735 O O . SER A 1 89 ? -2.496 1.305 19.888 1.00 88.88 89 SER A O 1
ATOM 737 N N . GLU A 1 90 ? -1.228 0.478 21.545 1.00 93.00 90 GLU A N 1
ATOM 738 C CA . GLU A 1 90 ? 0.006 1.139 21.109 1.00 93.00 90 GLU A CA 1
ATOM 739 C C . GLU A 1 90 ? 0.556 0.476 19.841 1.00 93.00 90 GLU A C 1
ATOM 741 O O . GLU A 1 90 ? 0.911 1.147 18.866 1.00 93.00 90 GLU A O 1
ATOM 746 N N . LEU A 1 91 ? 0.584 -0.856 19.819 1.00 93.06 91 LEU A N 1
ATOM 747 C CA . LEU A 1 91 ? 0.995 -1.628 18.659 1.00 93.06 91 LEU A CA 1
ATOM 748 C C . LEU A 1 91 ? 0.005 -1.465 17.498 1.00 93.06 91 LEU A C 1
ATOM 750 O O . LEU A 1 91 ? 0.447 -1.344 16.355 1.00 93.06 91 LEU A O 1
ATOM 754 N N . GLU A 1 92 ? -1.303 -1.388 17.759 1.00 92.12 92 GLU A N 1
ATOM 755 C CA . GLU A 1 92 ? -2.305 -1.078 16.727 1.00 92.12 92 GLU A CA 1
ATOM 756 C C . GLU A 1 92 ? -2.026 0.280 16.057 1.00 92.12 92 GLU A C 1
ATOM 758 O O . GLU A 1 92 ? -1.924 0.354 14.829 1.00 92.12 92 GLU A O 1
ATOM 763 N N . GLU A 1 93 ? -1.793 1.332 16.848 1.00 91.69 93 GLU A N 1
ATOM 764 C CA . GLU A 1 93 ? -1.479 2.668 16.329 1.00 91.69 93 GLU A CA 1
ATOM 765 C C . GLU A 1 93 ? -0.182 2.672 15.496 1.00 91.69 93 GLU A C 1
ATOM 767 O O . GLU A 1 93 ? -0.093 3.316 14.441 1.00 91.69 93 GLU A O 1
ATOM 772 N N . ASN A 1 94 ? 0.838 1.937 15.944 1.00 95.25 94 ASN A N 1
ATOM 773 C CA . ASN A 1 94 ? 2.103 1.812 15.224 1.00 95.25 94 ASN A CA 1
ATOM 774 C C . ASN A 1 94 ? 1.945 1.061 13.896 1.00 95.25 94 ASN A C 1
ATOM 776 O O . ASN A 1 94 ? 2.535 1.471 12.893 1.00 95.25 94 ASN A O 1
ATOM 780 N N . LEU A 1 95 ? 1.125 0.007 13.857 1.00 95.69 95 LEU A N 1
ATOM 781 C CA . LEU A 1 95 ? 0.811 -0.722 12.627 1.00 95.69 95 LEU A CA 1
ATOM 782 C C . LEU A 1 95 ? 0.079 0.167 11.619 1.00 95.69 95 LEU A C 1
ATOM 784 O O . LEU A 1 95 ? 0.416 0.153 10.436 1.00 95.69 95 LEU A O 1
ATOM 788 N N . GLU A 1 96 ? -0.863 0.991 12.071 1.00 94.12 96 GLU A N 1
ATOM 789 C CA . GLU A 1 96 ? -1.565 1.946 11.209 1.00 94.12 96 GLU A CA 1
ATOM 790 C C . GLU A 1 96 ? -0.652 3.024 10.635 1.00 94.12 96 GLU A C 1
ATOM 792 O O . GLU A 1 96 ? -0.695 3.310 9.433 1.00 94.12 96 GLU A O 1
ATOM 797 N N . LYS A 1 97 ? 0.195 3.626 11.480 1.00 95.31 97 LYS A N 1
ATOM 798 C CA . LYS A 1 97 ? 1.218 4.574 11.022 1.00 95.31 97 LYS A CA 1
ATOM 799 C C . LYS A 1 97 ? 2.146 3.896 10.020 1.00 95.31 97 LYS A C 1
ATOM 801 O O . LYS A 1 97 ? 2.428 4.471 8.970 1.00 95.31 97 LYS A O 1
ATOM 806 N N . GLY A 1 98 ? 2.562 2.667 10.314 1.00 97.19 98 GLY A N 1
ATOM 807 C CA . GLY A 1 98 ? 3.351 1.834 9.419 1.00 97.19 98 GLY A CA 1
ATOM 808 C C . GLY A 1 98 ? 2.672 1.650 8.066 1.00 97.19 98 GLY A C 1
ATOM 809 O O . GLY A 1 98 ? 3.296 1.907 7.043 1.00 97.19 98 GLY A O 1
ATOM 810 N N . ALA A 1 99 ? 1.399 1.247 8.036 1.00 96.94 99 ALA A N 1
ATOM 811 C CA . ALA A 1 99 ? 0.652 1.025 6.797 1.00 96.94 99 ALA A CA 1
ATOM 812 C C . ALA A 1 99 ? 0.519 2.320 5.979 1.00 96.94 99 ALA A C 1
ATOM 814 O O . ALA A 1 99 ? 0.705 2.334 4.758 1.00 96.94 99 ALA A O 1
ATOM 815 N N . PHE A 1 100 ? 0.275 3.440 6.656 1.00 96.81 100 PHE A N 1
ATOM 816 C CA . PHE A 1 100 ? 0.243 4.750 6.021 1.00 96.81 100 PHE A CA 1
ATOM 817 C C . PHE A 1 100 ? 1.587 5.103 5.360 1.00 96.81 100 PHE A C 1
ATOM 819 O O . PHE A 1 100 ? 1.623 5.435 4.172 1.00 96.81 100 PHE A O 1
ATOM 826 N N . TYR A 1 101 ? 2.701 4.970 6.088 1.00 97.69 101 TYR A N 1
ATOM 827 C CA . TYR A 1 101 ? 4.035 5.246 5.546 1.00 97.69 101 TYR A CA 1
ATOM 828 C C . TYR A 1 101 ? 4.467 4.241 4.476 1.00 97.69 101 TYR A C 1
ATOM 830 O O . TYR A 1 101 ? 5.095 4.644 3.501 1.00 97.69 101 TYR A O 1
ATOM 838 N N . ALA A 1 102 ? 4.090 2.968 4.602 1.00 97.56 102 ALA A N 1
ATOM 839 C CA . ALA A 1 102 ? 4.330 1.951 3.585 1.00 97.56 102 ALA A CA 1
ATOM 840 C C . ALA A 1 102 ? 3.636 2.321 2.267 1.00 97.56 102 ALA A C 1
ATOM 842 O O . ALA A 1 102 ? 4.251 2.249 1.207 1.00 97.56 102 ALA A O 1
ATOM 843 N N . THR A 1 103 ? 2.394 2.814 2.326 1.00 96.69 103 THR A N 1
ATOM 844 C CA . THR A 1 103 ? 1.675 3.265 1.124 1.00 96.69 103 THR A CA 1
ATOM 845 C C . THR A 1 103 ? 2.332 4.501 0.496 1.00 96.69 103 THR A C 1
ATOM 847 O O . THR A 1 103 ? 2.470 4.580 -0.723 1.00 96.69 103 THR A O 1
ATOM 850 N N . ILE A 1 104 ? 2.804 5.457 1.306 1.00 97.44 104 ILE A N 1
ATOM 851 C CA . ILE A 1 104 ? 3.583 6.603 0.801 1.00 97.44 104 ILE A CA 1
ATOM 852 C C . ILE A 1 104 ? 4.879 6.130 0.136 1.00 97.44 104 ILE A C 1
ATOM 854 O O . ILE A 1 104 ? 5.214 6.592 -0.955 1.00 97.44 104 ILE A O 1
ATOM 858 N N . ALA A 1 105 ? 5.592 5.196 0.768 1.00 95.81 105 ALA A N 1
ATOM 859 C CA . ALA A 1 105 ? 6.811 4.622 0.219 1.00 95.81 105 ALA A CA 1
ATOM 860 C C . ALA A 1 105 ? 6.544 3.948 -1.131 1.00 95.81 105 ALA A C 1
ATOM 862 O O . ALA A 1 105 ? 7.328 4.146 -2.054 1.00 95.81 105 ALA A O 1
ATOM 863 N N . VAL A 1 106 ? 5.415 3.244 -1.287 1.00 94.44 106 VAL A N 1
ATOM 864 C CA . VAL A 1 106 ? 4.999 2.678 -2.579 1.00 94.44 106 VAL A CA 1
ATOM 865 C C . VAL A 1 106 ? 4.909 3.754 -3.660 1.00 94.44 106 VAL A C 1
ATOM 867 O O . VAL A 1 106 ? 5.513 3.598 -4.721 1.00 94.44 106 VAL A O 1
ATOM 870 N N . VAL A 1 107 ? 4.210 4.861 -3.394 1.00 95.50 107 VAL A N 1
ATOM 871 C CA . VAL A 1 107 ? 4.055 5.963 -4.359 1.00 95.50 107 VAL A CA 1
ATOM 872 C C . VAL A 1 107 ? 5.412 6.570 -4.721 1.00 95.50 107 VAL A C 1
ATOM 874 O O . VAL A 1 107 ? 5.732 6.707 -5.902 1.00 95.50 107 VAL A O 1
ATOM 877 N N . ILE A 1 108 ? 6.233 6.897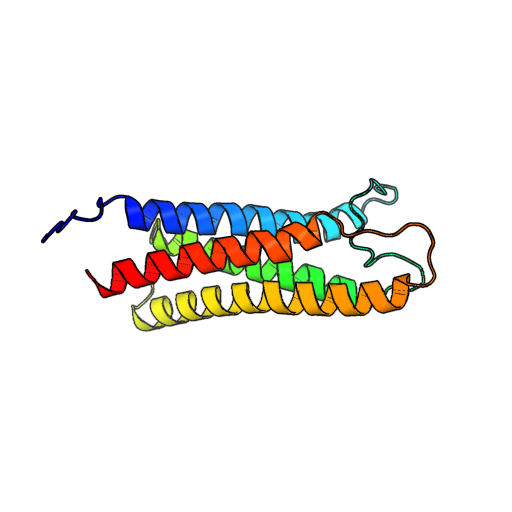 -3.719 1.00 95.00 108 ILE A N 1
ATOM 878 C CA . ILE A 1 108 ? 7.547 7.525 -3.925 1.00 95.00 108 ILE A CA 1
ATOM 879 C C . ILE A 1 108 ? 8.468 6.604 -4.725 1.00 95.00 108 ILE A C 1
ATOM 881 O O . ILE A 1 108 ? 9.046 7.033 -5.722 1.00 95.00 108 ILE A O 1
ATOM 885 N N . LEU A 1 109 ? 8.584 5.337 -4.327 1.00 90.56 109 LEU A N 1
ATOM 886 C CA . LEU A 1 109 ? 9.428 4.361 -5.013 1.00 90.56 109 LEU A CA 1
ATOM 887 C C . LEU A 1 109 ? 8.934 4.088 -6.436 1.00 90.56 109 LEU A C 1
ATOM 889 O O . LEU A 1 109 ? 9.756 3.950 -7.341 1.00 90.56 109 LEU A O 1
ATOM 893 N N . THR A 1 110 ? 7.617 4.082 -6.663 1.00 89.00 110 THR A N 1
ATOM 894 C CA . THR A 1 110 ? 7.044 3.963 -8.012 1.00 89.00 110 THR A CA 1
ATOM 895 C C . THR A 1 110 ? 7.450 5.150 -8.885 1.00 89.00 110 THR A C 1
ATOM 897 O O . THR A 1 110 ? 7.915 4.945 -10.004 1.00 89.00 110 THR A O 1
ATOM 900 N N . ILE A 1 111 ? 7.348 6.383 -8.373 1.00 91.06 111 ILE A N 1
ATOM 901 C CA . ILE A 1 111 ? 7.763 7.597 -9.095 1.00 91.06 111 ILE A CA 1
ATOM 902 C C . ILE A 1 111 ? 9.269 7.580 -9.375 1.00 91.06 111 ILE A C 1
ATOM 904 O O . ILE A 1 111 ? 9.681 7.819 -10.507 1.00 91.06 111 ILE A O 1
ATOM 908 N N . MET A 1 112 ? 10.096 7.275 -8.371 1.00 88.00 112 MET A N 1
ATOM 909 C CA . MET A 1 112 ? 11.551 7.204 -8.535 1.00 88.00 112 MET A CA 1
ATOM 910 C C . MET A 1 112 ? 11.942 6.178 -9.597 1.00 88.00 112 MET A C 1
ATOM 912 O O . MET A 1 112 ? 12.743 6.476 -10.481 1.00 88.00 112 MET A O 1
ATOM 916 N N . THR A 1 113 ? 11.339 4.990 -9.543 1.00 79.44 113 THR A N 1
ATOM 917 C CA . THR A 1 113 ? 11.608 3.925 -10.513 1.00 79.44 113 THR A CA 1
ATOM 918 C C . THR A 1 113 ? 11.147 4.328 -11.910 1.00 79.44 113 THR A C 1
ATOM 920 O O . THR A 1 113 ? 11.880 4.113 -12.869 1.00 79.44 113 THR A O 1
ATOM 923 N N . ALA A 1 114 ? 9.990 4.983 -12.032 1.00 81.50 114 ALA A N 1
ATOM 924 C CA . ALA A 1 114 ? 9.487 5.491 -13.305 1.00 81.50 114 ALA A CA 1
ATOM 925 C C . ALA A 1 114 ? 10.394 6.568 -13.922 1.00 81.50 114 ALA A C 1
ATOM 927 O O . ALA A 1 114 ? 10.595 6.561 -15.133 1.00 81.50 114 ALA A O 1
ATOM 928 N N . ILE A 1 115 ? 10.971 7.463 -13.112 1.00 85.19 115 ILE A N 1
ATOM 929 C CA . ILE A 1 115 ? 11.931 8.475 -13.584 1.00 85.19 115 ILE A CA 1
ATOM 930 C C . ILE A 1 115 ? 13.213 7.804 -14.080 1.00 85.19 115 ILE A C 1
ATOM 932 O O . ILE A 1 115 ? 13.658 8.092 -15.188 1.00 85.19 115 ILE A O 1
ATOM 936 N N . ILE A 1 116 ? 13.794 6.901 -13.280 1.00 80.38 116 ILE A N 1
ATOM 937 C CA . ILE A 1 116 ? 15.011 6.164 -13.659 1.00 80.38 116 ILE A CA 1
ATOM 938 C C . ILE A 1 116 ? 14.765 5.399 -14.960 1.00 80.38 116 ILE A C 1
ATOM 940 O O . ILE A 1 116 ? 15.561 5.492 -15.891 1.00 80.38 116 ILE A O 1
ATOM 944 N N . PHE A 1 117 ? 13.633 4.701 -15.044 1.00 75.31 117 PHE A N 1
ATOM 945 C CA . PHE A 1 117 ? 13.231 3.982 -16.241 1.00 75.31 117 PHE A CA 1
ATOM 946 C C . PHE A 1 117 ? 13.076 4.911 -17.451 1.00 75.31 117 PHE A C 1
ATOM 948 O O . PHE A 1 117 ? 13.662 4.642 -18.492 1.00 75.31 117 PHE A O 1
ATOM 955 N N . GLY A 1 118 ? 12.358 6.028 -17.311 1.00 78.38 118 GLY A N 1
ATOM 956 C CA . GLY A 1 118 ? 12.154 6.983 -18.401 1.00 78.38 118 GLY A CA 1
ATOM 957 C C . GLY A 1 118 ? 13.457 7.585 -18.934 1.00 78.38 118 GLY A C 1
ATOM 958 O O . GLY A 1 118 ? 13.566 7.824 -20.132 1.00 78.38 118 GLY A O 1
ATOM 959 N N . ILE A 1 119 ? 14.468 7.778 -18.077 1.00 82.12 119 ILE A N 1
ATOM 960 C CA . ILE A 1 119 ? 15.809 8.207 -18.505 1.00 82.12 119 ILE A CA 1
ATOM 961 C C . ILE A 1 119 ? 16.488 7.102 -19.325 1.00 82.12 119 ILE A C 1
ATOM 963 O O . ILE A 1 119 ? 16.996 7.379 -20.410 1.00 82.12 119 ILE A O 1
ATOM 967 N N . LEU A 1 120 ? 16.475 5.857 -18.837 1.00 74.56 120 LEU A N 1
ATOM 968 C CA . LEU A 1 120 ? 17.134 4.721 -19.497 1.00 74.56 120 LEU A CA 1
ATOM 969 C C . LEU A 1 120 ? 16.461 4.316 -20.815 1.00 74.56 120 LEU A C 1
ATOM 971 O O . LEU A 1 120 ? 17.141 3.919 -21.754 1.00 74.56 120 LEU A O 1
ATOM 975 N N . ALA A 1 121 ? 15.137 4.421 -20.890 1.00 72.12 121 ALA A N 1
ATOM 976 C CA . ALA A 1 121 ? 14.355 4.051 -22.064 1.00 72.12 121 ALA A CA 1
ATOM 977 C C . ALA A 1 121 ? 14.229 5.186 -23.094 1.00 72.12 121 ALA A C 1
ATOM 979 O O . ALA A 1 121 ? 13.695 4.959 -24.175 1.00 72.12 121 ALA A O 1
ATOM 980 N N . SER A 1 122 ? 14.721 6.394 -22.788 1.00 72.75 122 SER A N 1
ATOM 981 C CA . SER A 1 122 ? 14.529 7.600 -23.613 1.00 72.75 122 SER A CA 1
ATOM 982 C C . SER A 1 122 ? 15.037 7.489 -25.056 1.00 72.75 122 SER A C 1
ATOM 984 O O . SER A 1 122 ? 14.546 8.207 -25.925 1.00 72.75 122 SER A O 1
ATOM 986 N N . GLU A 1 123 ? 15.974 6.579 -25.324 1.00 70.50 123 GLU A N 1
ATOM 987 C CA . GLU A 1 123 ? 16.527 6.318 -26.659 1.00 70.50 123 GLU A CA 1
ATOM 988 C C . GLU A 1 123 ? 15.755 5.234 -27.440 1.00 70.50 123 GLU A C 1
ATOM 990 O O . GLU A 1 123 ? 15.965 5.064 -28.642 1.00 70.50 123 GLU A O 1
ATOM 995 N N . GLY A 1 124 ? 14.850 4.503 -26.780 1.00 66.38 124 GLY A N 1
ATOM 996 C CA . GLY A 1 124 ? 14.011 3.475 -27.391 1.00 66.38 124 GLY A CA 1
ATOM 997 C C . GLY A 1 124 ? 12.763 4.061 -28.054 1.00 66.38 124 GLY A C 1
ATOM 998 O O . GLY A 1 124 ? 12.142 4.985 -27.534 1.00 66.38 124 GLY A O 1
ATOM 999 N N . THR A 1 125 ? 12.368 3.507 -29.202 1.00 59.78 125 THR A N 1
ATOM 1000 C CA . THR A 1 125 ? 11.222 3.998 -29.988 1.00 59.78 125 THR A CA 1
ATOM 1001 C C . THR A 1 125 ? 9.857 3.533 -29.478 1.00 59.78 125 THR A C 1
ATOM 1003 O O . THR A 1 125 ? 8.866 4.173 -29.807 1.00 59.78 125 THR A O 1
ATOM 1006 N N . ASP A 1 126 ? 9.796 2.468 -28.671 1.00 69.88 126 ASP A N 1
ATOM 1007 C CA . ASP A 1 126 ? 8.555 1.913 -28.113 1.00 69.88 126 ASP A CA 1
ATOM 1008 C C . ASP A 1 126 ? 8.751 1.551 -26.637 1.00 69.88 126 ASP A C 1
ATOM 1010 O O . ASP A 1 126 ? 9.280 0.491 -26.298 1.00 69.88 126 ASP A O 1
ATOM 1014 N N . TRP A 1 127 ? 8.321 2.439 -25.741 1.00 72.06 127 TRP A N 1
ATOM 1015 C CA . TRP A 1 127 ? 8.245 2.160 -24.309 1.00 72.06 127 TRP A CA 1
ATOM 1016 C C . TRP A 1 127 ? 7.024 2.836 -23.683 1.00 72.06 127 TRP A C 1
ATOM 1018 O O . TRP A 1 127 ? 6.516 3.845 -24.172 1.00 72.06 127 TRP A O 1
ATOM 1028 N N . GLY A 1 128 ? 6.544 2.267 -22.580 1.00 69.94 128 GLY A N 1
ATOM 1029 C CA . GLY A 1 128 ? 5.398 2.777 -21.840 1.00 69.94 128 GLY A CA 1
ATOM 1030 C C . GLY A 1 128 ? 5.418 2.318 -20.388 1.00 69.94 128 GLY A C 1
ATOM 1031 O O . GLY A 1 128 ? 6.297 1.569 -19.965 1.00 69.94 128 GLY A O 1
ATOM 1032 N N . PHE A 1 129 ? 4.447 2.788 -19.611 1.00 76.94 129 PHE A N 1
ATOM 1033 C CA . PHE A 1 129 ? 4.269 2.348 -18.233 1.00 76.94 129 PHE A CA 1
ATOM 1034 C C . PHE A 1 129 ? 3.283 1.177 -18.172 1.00 76.94 129 PHE A C 1
ATOM 1036 O O . PHE A 1 129 ? 2.170 1.273 -18.684 1.00 76.94 129 PHE A O 1
ATOM 1043 N N . GLY A 1 130 ? 3.685 0.078 -17.530 1.00 73.88 130 GLY A N 1
ATOM 1044 C CA . GLY A 1 130 ? 2.847 -1.109 -17.345 1.00 73.88 130 GLY A CA 1
ATOM 1045 C C . GLY A 1 130 ? 1.889 -1.030 -16.152 1.00 73.88 130 GLY A C 1
ATOM 1046 O O . GLY A 1 130 ? 1.849 -0.052 -15.402 1.00 73.88 130 GLY A O 1
ATOM 1047 N N . THR A 1 131 ? 1.125 -2.102 -15.927 1.00 79.88 131 THR A N 1
ATOM 1048 C CA . THR A 1 131 ? 0.115 -2.175 -14.856 1.00 79.88 131 THR A CA 1
ATOM 1049 C C . THR A 1 131 ? 0.687 -1.898 -13.471 1.00 79.88 131 THR A C 1
ATOM 1051 O O . THR A 1 131 ? 0.066 -1.153 -12.719 1.00 79.88 131 THR A O 1
ATOM 1054 N N . THR A 1 132 ? 1.879 -2.397 -13.141 1.00 79.00 132 THR A N 1
ATOM 1055 C CA . THR A 1 132 ? 2.487 -2.161 -11.821 1.00 79.00 132 THR A CA 1
ATOM 1056 C C . THR A 1 132 ? 2.814 -0.685 -11.571 1.00 79.00 132 THR A C 1
ATOM 1058 O O . THR A 1 132 ? 2.727 -0.249 -10.424 1.00 79.00 132 THR A O 1
ATOM 1061 N N . PHE A 1 133 ? 3.062 0.130 -12.609 1.00 84.44 133 PHE A N 1
ATOM 1062 C CA . PHE A 1 133 ? 3.179 1.589 -12.462 1.00 84.44 133 PHE A CA 1
ATOM 1063 C C . PHE A 1 133 ? 1.872 2.190 -11.963 1.00 84.44 133 PHE A C 1
ATOM 1065 O O . PHE A 1 133 ? 1.840 2.883 -10.947 1.00 84.44 133 PHE A O 1
ATOM 1072 N N . TYR A 1 134 ? 0.779 1.913 -12.675 1.00 87.81 134 TYR A N 1
ATOM 1073 C CA . TYR A 1 134 ? -0.529 2.467 -12.348 1.00 87.81 134 TYR A CA 1
ATOM 1074 C C . TYR A 1 134 ? -1.034 1.935 -11.009 1.00 87.81 134 TYR A C 1
ATOM 1076 O O . TYR A 1 134 ? -1.608 2.690 -10.227 1.00 87.81 134 TYR A O 1
ATOM 1084 N N . THR A 1 135 ? -0.760 0.670 -10.700 1.00 89.25 135 THR A N 1
ATOM 1085 C CA . THR A 1 135 ? -1.021 0.088 -9.386 1.00 89.25 135 THR A CA 1
ATOM 1086 C C . THR A 1 135 ? -0.223 0.798 -8.296 1.00 89.25 135 THR A C 1
ATOM 1088 O O . THR A 1 135 ? -0.800 1.179 -7.283 1.00 89.25 135 THR A O 1
ATOM 1091 N N . GLY A 1 136 ? 1.080 1.016 -8.477 1.00 89.69 136 GLY A N 1
ATOM 1092 C CA . GLY A 1 136 ? 1.917 1.712 -7.498 1.00 89.69 136 GLY A CA 1
ATOM 1093 C C . GLY A 1 136 ? 1.491 3.165 -7.279 1.00 89.69 136 GLY A C 1
ATOM 1094 O O . GLY A 1 136 ? 1.358 3.612 -6.141 1.00 89.69 136 GLY A O 1
ATOM 1095 N N . LEU A 1 137 ? 1.199 3.889 -8.360 1.00 93.50 137 LEU A N 1
ATOM 1096 C CA . LEU A 1 137 ? 0.850 5.305 -8.308 1.00 93.50 137 LEU A CA 1
ATOM 1097 C C . LEU A 1 137 ? -0.613 5.533 -7.910 1.00 93.50 137 LEU A C 1
ATOM 1099 O O . LEU A 1 137 ? -0.885 6.116 -6.862 1.00 93.50 137 LEU A O 1
ATOM 1103 N N . LEU A 1 138 ? -1.566 5.082 -8.731 1.00 94.88 138 LEU A N 1
ATOM 1104 C CA . LEU A 1 138 ? -2.993 5.335 -8.505 1.00 94.88 138 LEU A CA 1
ATOM 1105 C C . LEU A 1 138 ? -3.515 4.521 -7.327 1.00 94.88 138 LEU A C 1
ATOM 1107 O O . LEU A 1 138 ? -4.205 5.072 -6.472 1.00 94.88 138 LEU A O 1
ATOM 1111 N N . GLY A 1 139 ? -3.148 3.238 -7.248 1.00 94.38 139 GLY A N 1
ATOM 1112 C CA . GLY A 1 139 ? -3.493 2.407 -6.095 1.00 94.38 139 GLY A CA 1
ATOM 1113 C C . GLY A 1 139 ? -2.955 3.011 -4.798 1.00 94.38 139 GLY A C 1
ATOM 1114 O O . GLY A 1 139 ? -3.693 3.112 -3.821 1.00 94.38 139 GLY A O 1
ATOM 1115 N N . GLY A 1 140 ? -1.721 3.523 -4.814 1.00 96.00 140 GLY A N 1
ATOM 1116 C CA . GLY A 1 140 ? -1.086 4.094 -3.632 1.00 96.00 140 GLY A CA 1
ATOM 1117 C C . GLY A 1 140 ? -1.767 5.388 -3.197 1.00 96.00 140 GLY A C 1
ATOM 1118 O O . GLY A 1 140 ? -2.124 5.536 -2.029 1.00 96.00 140 GLY A O 1
ATOM 1119 N N . ILE A 1 141 ? -2.031 6.301 -4.137 1.00 97.75 141 ILE A N 1
ATOM 1120 C CA . ILE A 1 141 ? -2.734 7.565 -3.863 1.00 97.75 141 ILE A CA 1
ATOM 1121 C C . ILE A 1 141 ? -4.142 7.305 -3.321 1.00 97.75 141 ILE A C 1
ATOM 1123 O O . ILE A 1 141 ? -4.529 7.909 -2.318 1.00 97.75 141 ILE A O 1
ATOM 1127 N N . ILE A 1 142 ? -4.909 6.408 -3.946 1.00 97.81 142 ILE A N 1
ATOM 1128 C CA . ILE A 1 142 ? -6.273 6.110 -3.494 1.00 97.81 142 ILE A CA 1
ATOM 1129 C C . ILE A 1 142 ? -6.233 5.480 -2.097 1.00 97.81 142 ILE A C 1
ATOM 1131 O O . ILE A 1 142 ? -6.967 5.927 -1.215 1.00 97.81 142 ILE A O 1
ATOM 1135 N N . THR A 1 143 ? -5.342 4.518 -1.849 1.00 97.88 143 THR A N 1
ATOM 1136 C CA . THR A 1 143 ? -5.175 3.909 -0.521 1.00 97.88 143 THR A CA 1
ATOM 1137 C C . THR A 1 143 ? -4.781 4.944 0.538 1.00 97.88 143 THR A C 1
ATOM 1139 O O . THR A 1 143 ? -5.368 4.949 1.620 1.00 97.88 143 THR A O 1
ATOM 1142 N N . ILE A 1 144 ? -3.873 5.880 0.233 1.00 97.69 144 ILE A N 1
ATOM 1143 C CA . ILE A 1 144 ? -3.523 6.997 1.132 1.00 97.69 144 ILE A CA 1
ATOM 1144 C C . ILE A 1 144 ? -4.765 7.813 1.489 1.00 97.69 144 ILE A C 1
ATOM 1146 O O . ILE A 1 144 ? -5.002 8.074 2.669 1.00 97.69 144 ILE A O 1
ATOM 1150 N N . LEU A 1 145 ? -5.566 8.208 0.496 1.00 97.75 145 LEU A N 1
ATOM 1151 C CA . LEU A 1 145 ? -6.777 8.996 0.730 1.00 97.75 145 LEU A CA 1
ATOM 1152 C C . LEU A 1 145 ? -7.763 8.245 1.630 1.00 97.75 145 LEU A C 1
ATOM 1154 O O . LEU A 1 145 ? -8.262 8.819 2.599 1.00 97.75 145 LEU A O 1
ATOM 1158 N N . LEU A 1 146 ? -7.994 6.959 1.360 1.00 97.50 146 LEU A N 1
ATOM 1159 C CA . LEU A 1 146 ? -8.875 6.116 2.168 1.00 97.50 146 LEU A CA 1
ATOM 1160 C C . LEU A 1 146 ? -8.400 6.029 3.625 1.00 97.50 146 LEU A C 1
ATOM 1162 O O . LEU A 1 146 ? -9.200 6.244 4.536 1.00 97.50 146 LEU A O 1
ATOM 1166 N N . LEU A 1 147 ? -7.102 5.799 3.851 1.00 96.12 147 LEU A N 1
ATOM 1167 C CA . LE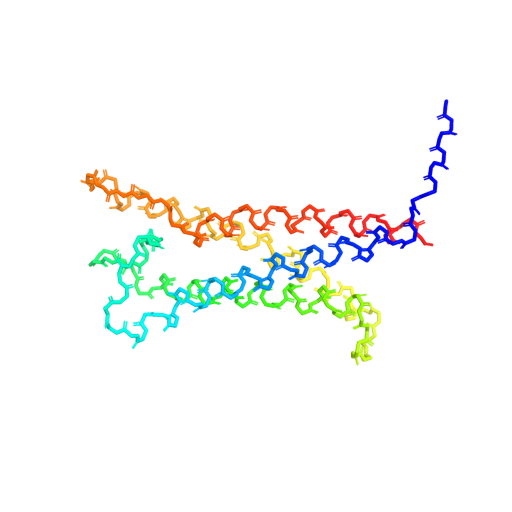U A 1 147 ? -6.519 5.748 5.195 1.00 96.12 147 LEU A CA 1
ATOM 1168 C C . LEU A 1 147 ? -6.583 7.108 5.911 1.00 96.12 147 LEU A C 1
ATOM 1170 O O . LEU A 1 147 ? -6.866 7.152 7.108 1.00 96.12 147 LEU A O 1
ATOM 1174 N N . ILE A 1 148 ? -6.376 8.228 5.206 1.00 96.00 148 ILE A N 1
ATOM 1175 C CA . ILE A 1 148 ? -6.518 9.579 5.782 1.00 96.00 148 ILE A CA 1
ATOM 1176 C C . ILE A 1 148 ? -7.950 9.811 6.256 1.00 96.00 148 ILE A C 1
ATOM 1178 O O . ILE A 1 148 ? -8.156 10.279 7.378 1.00 96.00 148 ILE A O 1
ATOM 1182 N N . PHE A 1 149 ? -8.940 9.508 5.415 1.00 94.81 149 PHE A N 1
ATOM 1183 C CA . PHE A 1 149 ? -10.340 9.695 5.785 1.00 94.81 149 PHE A CA 1
ATOM 1184 C C . PHE A 1 149 ? -10.743 8.770 6.935 1.00 94.81 149 PHE A C 1
ATOM 1186 O O . PHE A 1 149 ? -11.413 9.228 7.859 1.00 94.81 149 PHE A O 1
ATOM 1193 N N . ALA A 1 150 ? -10.280 7.517 6.933 1.00 92.69 150 ALA A N 1
ATOM 1194 C CA . ALA A 1 150 ? -10.570 6.567 8.000 1.00 92.69 150 ALA A CA 1
ATOM 1195 C C . ALA A 1 150 ? -10.042 7.062 9.357 1.00 92.69 150 ALA A C 1
ATOM 1197 O O . ALA A 1 150 ? -10.810 7.166 10.313 1.00 92.69 150 ALA A O 1
ATOM 1198 N N . ARG A 1 151 ? -8.774 7.490 9.410 1.00 89.81 151 ARG A N 1
ATOM 1199 C CA . ARG A 1 151 ? -8.143 8.026 10.630 1.00 89.81 151 ARG A CA 1
ATOM 1200 C C . ARG A 1 151 ? -8.786 9.324 11.116 1.00 89.81 151 ARG A C 1
ATOM 1202 O O . ARG A 1 151 ? -8.910 9.547 12.316 1.00 89.81 151 ARG A O 1
ATOM 1209 N N . ARG A 1 152 ? -9.216 10.199 10.199 1.00 89.94 152 ARG A N 1
ATOM 1210 C CA . ARG A 1 152 ? -9.934 11.433 10.568 1.00 89.94 152 ARG A CA 1
ATOM 1211 C C . ARG A 1 152 ? -11.266 11.142 11.251 1.00 89.94 152 ARG A C 1
ATOM 1213 O O . ARG A 1 152 ? -11.635 11.889 12.148 1.00 89.94 152 ARG A O 1
ATOM 1220 N N . LEU A 1 153 ? -11.969 10.092 10.830 1.00 87.69 153 LEU A N 1
ATOM 1221 C CA . LEU A 1 153 ? -13.218 9.679 11.469 1.00 87.69 153 LEU A CA 1
ATOM 1222 C C . LEU A 1 153 ? -12.976 9.060 12.849 1.00 87.69 153 LEU A C 1
ATOM 1224 O O . LEU A 1 153 ? -13.767 9.302 13.751 1.00 87.69 153 LEU A O 1
ATOM 1228 N N . GLU A 1 154 ? -11.880 8.320 13.033 1.00 84.44 154 GLU A N 1
ATOM 1229 C CA . GLU A 1 154 ? -11.490 7.790 14.350 1.00 84.44 154 GLU A CA 1
ATOM 1230 C C . GLU A 1 154 ? -11.144 8.889 15.354 1.00 84.44 154 GLU A C 1
ATOM 1232 O O . GLU A 1 154 ? -11.534 8.810 16.509 1.00 84.44 154 GLU A O 1
ATOM 1237 N N . ALA A 1 155 ? -10.464 9.951 14.921 1.00 82.81 155 ALA A N 1
ATOM 1238 C CA . ALA A 1 155 ? -10.128 11.071 15.802 1.00 82.81 155 ALA A CA 1
ATOM 1239 C C . ALA A 1 155 ? -11.354 11.891 16.261 1.00 82.81 155 ALA A C 1
ATOM 1241 O O . ALA A 1 155 ? -11.223 12.752 17.129 1.00 82.81 155 ALA A O 1
ATOM 1242 N N . GLN A 1 156 ? -12.522 11.679 15.644 1.00 76.69 156 GLN A N 1
ATOM 1243 C CA . GLN A 1 156 ? -13.777 12.368 15.965 1.00 76.69 156 GLN A CA 1
ATOM 1244 C C . GLN A 1 156 ? -14.731 11.528 16.828 1.00 76.69 156 GLN A C 1
ATOM 1246 O O . GLN A 1 156 ? -15.725 12.077 17.309 1.00 76.69 156 GLN A O 1
ATOM 1251 N N . SER A 1 157 ? -14.469 10.224 16.978 1.00 65.62 157 SER A N 1
ATOM 1252 C CA . SER A 1 157 ? -15.265 9.285 17.784 1.00 65.62 157 SER A CA 1
ATOM 1253 C C . SER A 1 157 ? -14.722 9.159 19.197 1.00 65.62 157 SER A C 1
ATOM 1255 O O . SER A 1 157 ? -15.550 9.163 20.132 1.00 65.62 157 SER A O 1
#

Foldseek 3Di:
DPPPVPDDPCLLLVLLVLLLVLLLVLLCVLVCVLVVVVDPPPPPPQDPPCDDVPRDPCVSVLSNLLSVLSVLSNVLSVCVNPVPDDDDPVVNVVSLVSNLVSLVVLQVSLVVSVVVVCVSCVPPPDDDHGPSSCSSHVSSVSSNVSSVVSVVVVVVD